Protein AF-A0A820BHJ9-F1 (afdb_monomer_lite)

Radius of gyration: 14.66 Å; chains: 1; bounding box: 34×25×36 Å

pLDDT: mean 85.87, std 14.52, range [31.86, 97.5]

Sequence (88 aa):
MDSIEKSNLNRQFLFRSWDIGKMKSQVAAKAVKTMNPNMNIHSFIEGVFTETEHIYNDTFFEQLSGVVNALDNVKARTFLTGTSVEVL

Secondary structure (DSSP, 8-state):
--B--GGGTTT-TT--GGGTTSBHHHHHHHHHHHH-TT-------S-SSGGGTTTS-HHHHHT-S-------SHHHHHHHHHHS----

Structure (mmCIF, N/CA/C/O backbone):
data_AF-A0A820BHJ9-F1
#
_entry.id   AF-A0A820BHJ9-F1
#
loop_
_atom_site.group_PDB
_atom_site.id
_atom_site.type_symbol
_atom_site.label_atom_id
_atom_site.label_alt_id
_atom_site.label_comp_id
_atom_site.label_asym_id
_atom_site.label_entity_id
_atom_site.label_seq_id
_atom_site.pdbx_PDB_ins_code
_atom_site.Cartn_x
_atom_site.Cartn_y
_atom_site.Cartn_z
_atom_site.occupancy
_atom_site.B_iso_or_equiv
_atom_site.auth_seq_id
_atom_site.auth_comp_id
_atom_site.auth_asym_id
_atom_site.auth_atom_id
_atom_site.pdbx_PDB_model_num
ATOM 1 N N . MET A 1 1 ? 2.097 7.349 1.491 1.00 75.50 1 MET A N 1
ATOM 2 C CA . MET A 1 1 ? 3.108 7.865 2.417 1.00 75.50 1 MET A CA 1
ATOM 3 C C . MET A 1 1 ? 4.453 7.268 2.067 1.00 75.50 1 MET A C 1
ATOM 5 O O . MET A 1 1 ? 5.398 8.031 1.980 1.00 75.50 1 MET A O 1
ATOM 9 N N . ASP A 1 2 ? 4.543 5.963 1.787 1.00 88.25 2 ASP A N 1
ATOM 10 C CA . ASP A 1 2 ? 5.810 5.333 1.402 1.00 88.25 2 ASP A CA 1
ATOM 11 C C . ASP A 1 2 ? 5.900 5.048 -0.113 1.00 88.25 2 ASP A C 1
ATOM 13 O O . ASP A 1 2 ? 4.991 4.462 -0.719 1.00 88.25 2 ASP A O 1
ATOM 17 N N . SER A 1 3 ? 7.003 5.483 -0.721 1.00 94.25 3 SER A N 1
ATOM 18 C CA . SER A 1 3 ? 7.280 5.353 -2.154 1.00 94.25 3 SER A CA 1
ATOM 19 C C . SER A 1 3 ? 8.395 4.339 -2.399 1.00 94.25 3 SER A C 1
ATOM 21 O O . SER A 1 3 ? 9.216 4.073 -1.528 1.00 94.25 3 SER A O 1
ATOM 23 N N . ILE A 1 4 ? 8.412 3.720 -3.573 1.00 96.12 4 ILE A N 1
ATOM 24 C CA . ILE A 1 4 ? 9.389 2.679 -3.894 1.00 96.12 4 ILE A CA 1
ATOM 25 C C . ILE A 1 4 ? 10.767 3.307 -4.094 1.00 96.12 4 ILE A C 1
ATOM 27 O O . ILE A 1 4 ? 10.955 4.164 -4.956 1.00 96.12 4 ILE A O 1
ATOM 31 N N . GLU A 1 5 ? 11.754 2.803 -3.367 1.00 96.25 5 GLU A N 1
ATOM 32 C CA . GLU A 1 5 ? 13.156 3.161 -3.530 1.00 96.25 5 GLU A CA 1
ATOM 33 C C . GLU A 1 5 ? 13.958 2.015 -4.150 1.00 96.25 5 GLU A C 1
ATOM 35 O O . GLU A 1 5 ? 13.626 0.834 -4.016 1.00 96.25 5 GLU A O 1
ATOM 40 N N . LYS A 1 6 ? 15.104 2.347 -4.755 1.00 95.81 6 LYS A N 1
ATOM 41 C CA . LYS A 1 6 ? 16.053 1.345 -5.269 1.00 95.81 6 LYS A CA 1
ATOM 42 C C . LYS A 1 6 ? 16.475 0.344 -4.187 1.00 95.81 6 LYS A C 1
ATOM 44 O O . LYS A 1 6 ? 16.614 -0.843 -4.470 1.00 95.81 6 LYS A O 1
ATOM 49 N N . SER A 1 7 ? 16.634 0.823 -2.952 1.00 95.06 7 SER A N 1
ATOM 50 C CA . SER A 1 7 ? 16.990 0.019 -1.782 1.00 95.06 7 SER A CA 1
ATOM 51 C C . SER A 1 7 ? 15.951 -1.059 -1.461 1.00 95.06 7 SER A C 1
ATOM 53 O O . SER A 1 7 ? 16.294 -2.031 -0.801 1.00 95.06 7 SER A O 1
ATOM 55 N N . ASN A 1 8 ? 14.695 -0.912 -1.899 1.00 94.62 8 ASN A N 1
ATOM 56 C CA . ASN A 1 8 ? 13.612 -1.850 -1.608 1.00 94.62 8 ASN A CA 1
ATOM 57 C C . ASN A 1 8 ? 13.591 -3.059 -2.551 1.00 94.62 8 ASN A C 1
ATOM 59 O O . ASN A 1 8 ? 13.123 -4.133 -2.165 1.00 94.62 8 ASN A O 1
ATOM 63 N N . LEU A 1 9 ? 14.115 -2.907 -3.770 1.00 94.69 9 LEU A N 1
ATOM 64 C CA . LEU A 1 9 ? 14.000 -3.906 -4.838 1.00 94.69 9 LEU A CA 1
ATOM 65 C C . LEU A 1 9 ? 14.711 -5.228 -4.518 1.00 94.69 9 LEU A C 1
ATOM 67 O O . LEU A 1 9 ? 14.390 -6.253 -5.110 1.00 94.69 9 LEU A O 1
ATOM 71 N N . ASN A 1 10 ? 15.646 -5.227 -3.565 1.00 95.31 10 ASN A N 1
ATOM 72 C CA . ASN A 1 10 ? 16.364 -6.430 -3.147 1.00 95.31 10 ASN A CA 1
ATOM 73 C C . ASN A 1 10 ? 15.503 -7.414 -2.333 1.00 95.31 10 ASN A C 1
ATOM 75 O O . ASN A 1 10 ? 15.868 -8.579 -2.223 1.00 95.31 10 ASN A O 1
ATOM 79 N N . ARG A 1 11 ? 14.402 -6.945 -1.727 1.00 94.19 11 ARG A N 1
ATOM 80 C CA . ARG A 1 11 ? 13.579 -7.732 -0.787 1.00 94.19 11 ARG A CA 1
ATOM 81 C C . ARG A 1 11 ? 12.071 -7.611 -1.012 1.00 94.19 11 ARG A C 1
ATOM 83 O O . ARG A 1 11 ? 11.315 -8.427 -0.502 1.00 94.19 11 ARG A O 1
ATOM 90 N N . GLN A 1 12 ? 11.621 -6.616 -1.778 1.00 95.12 12 GLN A N 1
ATOM 91 C CA . GLN A 1 12 ? 10.209 -6.381 -2.097 1.00 95.12 12 GLN A CA 1
ATOM 92 C C . GLN A 1 12 ? 9.953 -6.743 -3.566 1.00 95.12 12 GLN A C 1
ATOM 94 O O . GLN A 1 12 ? 9.941 -5.895 -4.456 1.00 95.12 12 GLN A O 1
ATOM 99 N N . PHE A 1 13 ? 9.774 -8.041 -3.819 1.00 95.81 13 PHE A N 1
ATOM 100 C CA . PHE A 1 13 ? 9.768 -8.651 -5.157 1.00 95.81 13 PHE A CA 1
ATOM 101 C C . PHE A 1 13 ? 8.590 -8.249 -6.059 1.00 95.81 13 PHE A C 1
ATOM 103 O O . PHE A 1 13 ? 8.616 -8.536 -7.256 1.00 95.81 13 PHE A O 1
ATOM 110 N N . LEU A 1 14 ? 7.556 -7.595 -5.523 1.00 96.00 14 LEU A N 1
ATOM 111 C CA . LEU A 1 14 ? 6.450 -7.056 -6.322 1.00 96.00 14 LEU A CA 1
ATOM 112 C C . LEU A 1 14 ? 6.856 -5.809 -7.122 1.00 96.00 14 LEU A C 1
ATOM 114 O O . LEU A 1 14 ? 6.163 -5.443 -8.066 1.00 96.00 14 LEU A O 1
ATOM 118 N N . PHE A 1 15 ? 7.978 -5.174 -6.775 1.00 97.38 15 PHE A N 1
ATOM 119 C CA . PHE A 1 15 ? 8.413 -3.914 -7.369 1.00 97.38 15 PHE A CA 1
ATOM 120 C C . PHE A 1 15 ? 9.493 -4.112 -8.429 1.00 97.38 15 PHE A C 1
ATOM 122 O O . PHE A 1 15 ? 10.217 -5.113 -8.454 1.00 97.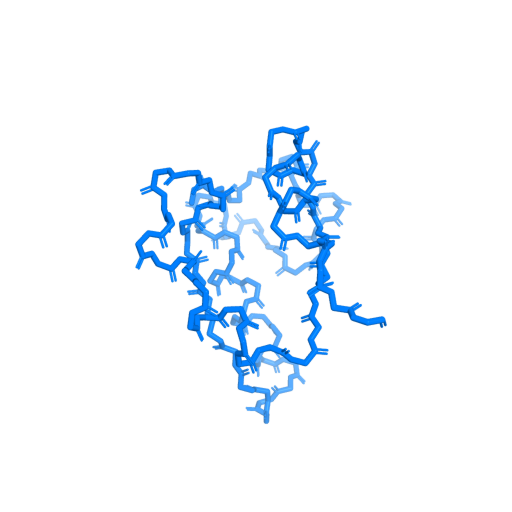38 15 PHE A O 1
ATOM 129 N N . ARG A 1 16 ? 9.586 -3.155 -9.351 1.00 97.44 16 ARG A N 1
ATOM 130 C CA . ARG A 1 16 ? 10.565 -3.142 -10.443 1.00 97.44 16 ARG A CA 1
ATOM 131 C C . ARG A 1 16 ? 11.292 -1.803 -10.477 1.00 97.44 16 ARG A C 1
ATOM 133 O O . ARG A 1 16 ? 10.852 -0.826 -9.879 1.00 97.44 16 ARG A O 1
ATOM 140 N N . SER A 1 17 ? 12.409 -1.743 -11.198 1.00 97.19 17 SER A N 1
ATOM 141 C CA . SER A 1 17 ? 13.211 -0.517 -11.322 1.00 97.1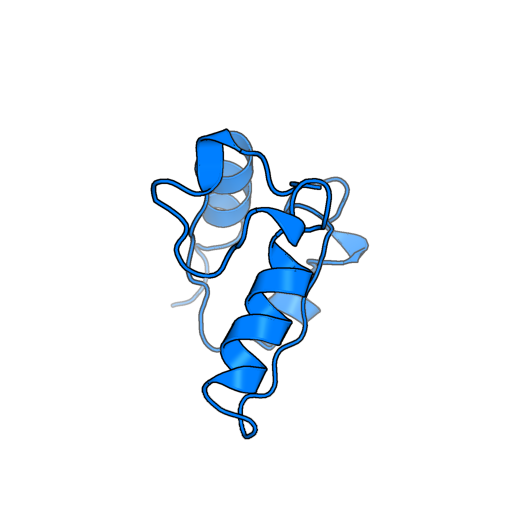9 17 SER A CA 1
ATOM 142 C C . SER A 1 17 ? 12.417 0.665 -11.889 1.00 97.19 17 SER A C 1
ATOM 144 O O . SER A 1 17 ? 12.626 1.795 -11.465 1.00 97.19 17 SER A O 1
ATOM 1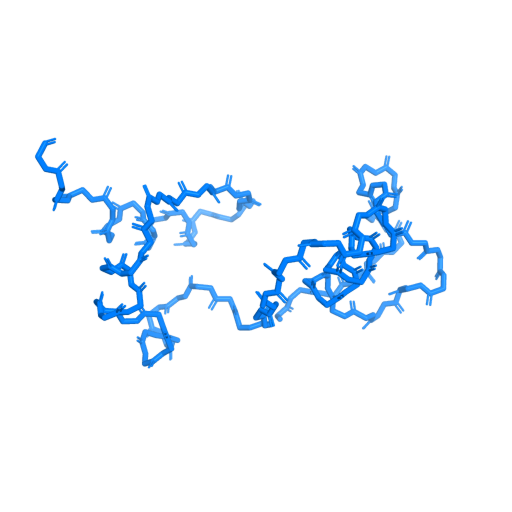46 N N . TRP A 1 18 ? 11.458 0.413 -12.782 1.00 97.06 18 TRP A N 1
ATOM 147 C CA . TRP A 1 18 ? 10.563 1.432 -13.347 1.00 97.06 18 TRP A CA 1
ATOM 148 C C . TRP A 1 18 ? 9.423 1.869 -12.413 1.00 97.06 18 TRP A C 1
ATOM 150 O O . TRP A 1 18 ? 8.616 2.727 -12.779 1.00 97.06 18 TRP A O 1
ATOM 160 N N . ASP A 1 19 ? 9.306 1.263 -11.232 1.00 97.50 19 ASP A N 1
ATOM 161 C CA . ASP A 1 19 ? 8.321 1.646 -10.221 1.00 97.50 19 ASP A CA 1
ATOM 162 C C . ASP A 1 19 ? 8.900 2.562 -9.142 1.00 97.50 19 ASP A C 1
ATOM 164 O O . ASP A 1 19 ? 8.149 3.038 -8.296 1.00 97.50 19 ASP A O 1
ATOM 168 N N . ILE A 1 20 ? 10.203 2.859 -9.188 1.00 97.19 20 ILE A N 1
ATOM 169 C CA . ILE A 1 20 ? 10.853 3.787 -8.257 1.00 97.19 20 ILE A CA 1
ATOM 170 C C . ILE A 1 20 ? 10.128 5.145 -8.269 1.00 97.19 20 ILE A C 1
ATOM 172 O O . ILE A 1 20 ? 9.811 5.687 -9.327 1.00 97.19 20 ILE A O 1
ATOM 176 N N . GLY A 1 21 ? 9.849 5.676 -7.077 1.00 96.19 21 GLY A N 1
ATOM 177 C CA . GLY A 1 21 ? 9.101 6.915 -6.851 1.00 96.19 21 GLY A CA 1
ATOM 178 C C . GLY A 1 21 ? 7.577 6.751 -6.819 1.00 96.19 21 GLY A C 1
ATOM 179 O O . GLY A 1 21 ? 6.880 7.657 -6.366 1.00 96.19 21 GLY A O 1
ATOM 180 N N . LYS A 1 22 ? 7.029 5.604 -7.242 1.00 96.81 22 LYS A N 1
ATOM 181 C CA . LYS A 1 22 ? 5.584 5.330 -7.143 1.00 96.81 22 LYS A CA 1
ATOM 182 C C . LYS A 1 22 ? 5.208 4.853 -5.744 1.00 96.81 22 LYS A C 1
ATOM 184 O O . LYS A 1 22 ? 6.038 4.320 -5.010 1.00 96.81 22 LYS A O 1
ATOM 189 N N . MET A 1 23 ? 3.934 5.000 -5.388 1.00 96.56 23 MET A N 1
ATOM 190 C CA . MET A 1 23 ? 3.415 4.545 -4.095 1.00 96.56 23 MET A CA 1
ATOM 191 C C . MET A 1 23 ? 3.407 3.014 -4.008 1.00 96.56 23 MET A C 1
ATOM 193 O O . MET A 1 23 ? 2.856 2.338 -4.883 1.00 96.56 23 MET A O 1
ATOM 197 N N . LYS A 1 24 ? 3.977 2.468 -2.925 1.00 95.19 24 LYS A N 1
ATOM 198 C CA . LYS A 1 24 ? 4.111 1.013 -2.722 1.00 95.19 24 LYS A CA 1
ATOM 199 C C . LYS A 1 24 ? 2.770 0.287 -2.780 1.00 95.19 24 LYS A C 1
ATOM 201 O O . LYS A 1 24 ? 2.664 -0.731 -3.459 1.00 95.19 24 LYS A O 1
ATOM 206 N N . SER A 1 25 ? 1.749 0.821 -2.111 1.00 95.12 25 SER A N 1
ATOM 207 C CA . SER A 1 25 ? 0.426 0.193 -2.017 1.00 95.12 25 SER A CA 1
ATOM 208 C C . SER A 1 25 ? -0.261 0.057 -3.376 1.00 95.12 25 SER A C 1
ATOM 210 O O . SER A 1 25 ? -0.763 -1.014 -3.709 1.00 95.12 25 SER A O 1
ATOM 212 N N . GLN A 1 26 ? -0.216 1.103 -4.203 1.00 96.19 26 GLN A N 1
ATOM 213 C CA . GLN A 1 26 ? -0.810 1.096 -5.542 1.00 96.19 26 GLN A CA 1
ATOM 214 C C . GLN A 1 26 ? -0.097 0.119 -6.485 1.00 96.19 26 GLN A C 1
ATOM 216 O O . GLN A 1 26 ? -0.744 -0.649 -7.201 1.00 96.19 26 GLN A O 1
ATOM 221 N N . VAL A 1 27 ? 1.241 0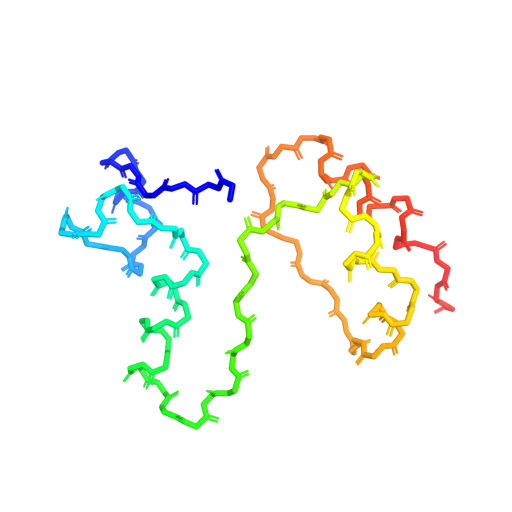.119 -6.482 1.00 97.44 27 VAL A N 1
ATOM 222 C CA . VAL A 1 27 ? 2.023 -0.792 -7.332 1.00 97.44 27 VAL A CA 1
ATOM 223 C C . VAL A 1 27 ? 1.839 -2.242 -6.886 1.00 97.44 27 VAL A C 1
ATOM 225 O O . VAL A 1 27 ? 1.633 -3.107 -7.736 1.00 97.44 27 VAL A O 1
ATOM 228 N N . ALA A 1 28 ? 1.838 -2.512 -5.577 1.00 96.50 28 ALA A N 1
ATOM 229 C CA . ALA A 1 28 ? 1.593 -3.849 -5.042 1.00 96.50 28 ALA A CA 1
ATOM 230 C C . ALA A 1 28 ? 0.198 -4.359 -5.430 1.00 96.50 28 ALA A C 1
ATOM 232 O O . ALA A 1 28 ? 0.082 -5.471 -5.943 1.00 96.50 28 ALA A O 1
ATOM 233 N N . ALA A 1 29 ? -0.843 -3.532 -5.280 1.00 96.69 29 ALA A N 1
ATOM 234 C CA . ALA A 1 29 ? -2.202 -3.889 -5.681 1.00 96.69 29 ALA A CA 1
ATOM 235 C C . ALA A 1 29 ? -2.287 -4.234 -7.176 1.00 96.69 29 ALA A C 1
ATOM 237 O O . ALA A 1 29 ? -2.864 -5.257 -7.547 1.00 96.69 29 ALA A O 1
ATOM 238 N N . LYS A 1 30 ? -1.652 -3.433 -8.043 1.00 96.69 30 LYS A N 1
ATOM 239 C CA . LYS A 1 30 ? -1.599 -3.708 -9.486 1.00 96.69 30 LYS A CA 1
ATOM 240 C C . LYS A 1 30 ? -0.844 -5.002 -9.804 1.00 96.69 30 LYS A C 1
ATOM 242 O O . LYS A 1 30 ? -1.297 -5.778 -10.648 1.00 96.69 30 LYS A O 1
ATOM 247 N N . ALA A 1 31 ? 0.289 -5.240 -9.144 1.00 97.31 31 ALA A N 1
ATOM 248 C CA . ALA A 1 31 ? 1.084 -6.449 -9.333 1.00 97.31 31 ALA A CA 1
ATOM 249 C C . ALA A 1 31 ? 0.285 -7.701 -8.941 1.00 97.31 31 ALA A C 1
ATOM 251 O O . ALA A 1 31 ? 0.180 -8.632 -9.736 1.00 97.31 31 ALA A O 1
ATOM 252 N N . VAL A 1 32 ? -0.359 -7.687 -7.772 1.00 97.12 32 VAL A N 1
ATOM 253 C CA . VAL A 1 32 ? -1.188 -8.803 -7.297 1.00 97.12 32 VAL A CA 1
ATOM 254 C C . VAL A 1 32 ? -2.402 -9.019 -8.201 1.00 97.12 32 VAL A C 1
ATOM 256 O O . VAL A 1 32 ? -2.689 -10.154 -8.565 1.00 97.12 32 VAL A O 1
ATOM 259 N N . LYS A 1 33 ? -3.068 -7.953 -8.659 1.00 97.19 33 LYS A N 1
ATOM 260 C CA . LYS A 1 33 ? -4.198 -8.072 -9.595 1.00 97.19 33 LYS A CA 1
ATOM 261 C C . LYS A 1 33 ? -3.786 -8.622 -10.965 1.00 97.19 33 LYS A C 1
ATOM 263 O O . LYS A 1 33 ? -4.578 -9.277 -11.629 1.00 97.19 33 LYS A O 1
ATOM 268 N N . THR A 1 34 ? -2.538 -8.399 -11.377 1.00 96.25 34 THR A N 1
ATOM 269 C CA . THR A 1 34 ? -1.970 -9.034 -12.579 1.00 96.25 34 THR A CA 1
ATOM 270 C C . THR A 1 34 ? -1.738 -10.532 -12.360 1.00 96.25 34 THR A C 1
ATOM 272 O O . THR A 1 34 ? -1.943 -11.318 -13.278 1.00 96.25 34 THR A O 1
ATOM 275 N N . MET A 1 35 ? -1.336 -10.938 -11.149 1.00 96.69 35 MET A N 1
ATOM 276 C CA . MET A 1 35 ? -1.154 -12.351 -10.783 1.00 96.69 35 MET A CA 1
ATOM 277 C C . MET A 1 35 ? -2.491 -13.088 -10.629 1.00 96.69 35 MET A C 1
ATOM 279 O O . MET A 1 35 ? -2.605 -14.240 -11.035 1.00 96.69 35 MET A O 1
ATOM 283 N N . ASN A 1 36 ? -3.499 -12.430 -10.054 1.00 97.38 36 ASN A N 1
ATOM 284 C CA . ASN A 1 36 ? -4.850 -12.955 -9.899 1.00 97.38 36 ASN A CA 1
ATOM 285 C C . ASN A 1 36 ? -5.893 -11.844 -10.149 1.00 97.38 36 ASN A C 1
ATOM 287 O O . ASN A 1 36 ? -6.194 -11.066 -9.237 1.00 97.38 36 ASN A O 1
ATOM 291 N N . PRO A 1 37 ? -6.488 -11.788 -11.356 1.00 96.31 37 PRO A N 1
ATOM 292 C CA . PRO A 1 37 ? -7.477 -10.770 -11.719 1.00 96.31 37 PRO A CA 1
ATOM 293 C C . PRO A 1 37 ? -8.744 -10.768 -10.860 1.00 96.31 37 PRO A C 1
ATOM 295 O O . PRO A 1 37 ? -9.403 -9.734 -10.762 1.00 96.31 37 PRO A O 1
ATOM 298 N N . ASN A 1 38 ? -9.065 -11.897 -10.219 1.00 97.44 38 ASN A N 1
ATOM 299 C CA . ASN A 1 38 ? -10.249 -12.042 -9.370 1.00 97.44 38 ASN A CA 1
ATOM 300 C C . ASN A 1 38 ? -10.071 -11.402 -7.984 1.00 97.44 38 ASN A C 1
ATOM 302 O O . ASN A 1 38 ? -11.023 -11.350 -7.208 1.00 97.44 38 ASN A O 1
ATOM 306 N N . MET A 1 39 ? -8.865 -10.932 -7.641 1.00 95.50 39 MET A N 1
ATOM 307 C CA . MET A 1 39 ? -8.646 -10.243 -6.374 1.00 95.50 39 MET A CA 1
ATOM 308 C C . MET A 1 39 ? -9.245 -8.834 -6.381 1.00 95.50 39 MET A C 1
ATOM 310 O O . MET A 1 39 ? -8.931 -7.994 -7.232 1.00 95.50 39 MET A O 1
ATOM 314 N N . ASN A 1 40 ? -10.049 -8.557 -5.356 1.00 94.94 40 ASN A N 1
ATOM 315 C CA . ASN A 1 40 ? -10.593 -7.236 -5.068 1.00 94.94 40 ASN A CA 1
ATOM 316 C C . ASN A 1 40 ? -9.698 -6.541 -4.043 1.00 94.94 40 ASN A C 1
ATOM 318 O O . ASN A 1 40 ? -9.675 -6.915 -2.875 1.00 94.94 40 ASN A O 1
ATOM 322 N N . ILE A 1 41 ? -8.920 -5.561 -4.504 1.00 95.00 41 ILE A N 1
ATOM 323 C CA . ILE A 1 41 ? -7.920 -4.867 -3.690 1.00 95.00 41 ILE A CA 1
ATOM 324 C C . ILE A 1 41 ? -8.216 -3.374 -3.730 1.00 95.00 41 ILE A C 1
ATOM 326 O O . ILE A 1 41 ? -8.215 -2.770 -4.805 1.00 95.00 41 ILE A O 1
ATOM 330 N N . HIS A 1 42 ? -8.407 -2.785 -2.553 1.00 93.81 42 HIS A N 1
ATOM 331 C CA . HIS A 1 42 ? -8.446 -1.342 -2.355 1.00 93.81 42 HIS A CA 1
ATOM 332 C C . HIS A 1 42 ? -7.131 -0.912 -1.704 1.00 93.81 42 HIS A C 1
ATOM 334 O O . HIS A 1 42 ? -6.795 -1.359 -0.611 1.00 93.81 42 HIS A O 1
ATOM 340 N N . SER A 1 43 ? -6.346 -0.095 -2.408 1.00 92.94 43 SER A N 1
ATOM 341 C CA . SER A 1 43 ? -5.061 0.399 -1.909 1.00 92.94 43 SER A CA 1
ATOM 342 C C . SER A 1 43 ? -5.210 1.802 -1.336 1.00 92.94 43 SER A C 1
ATOM 344 O O . SER A 1 43 ? -5.596 2.711 -2.070 1.00 92.94 43 SER A O 1
ATOM 346 N N . PHE A 1 44 ? -4.800 1.984 -0.086 1.00 91.62 44 PHE A N 1
ATOM 347 C CA . PHE A 1 44 ? -4.667 3.294 0.549 1.00 91.62 44 PHE A CA 1
ATOM 348 C C . PHE A 1 44 ? -3.217 3.762 0.480 1.00 91.62 44 PHE A C 1
ATOM 350 O O . PHE A 1 44 ? -2.288 2.945 0.486 1.00 91.62 44 PHE A O 1
ATOM 357 N N . ILE A 1 45 ? -2.997 5.068 0.358 1.00 89.38 45 ILE A N 1
ATOM 358 C CA . ILE A 1 45 ? -1.644 5.642 0.385 1.00 89.38 45 ILE A CA 1
ATOM 359 C C . ILE A 1 45 ? -1.354 6.272 1.745 1.00 89.38 45 ILE A C 1
ATOM 361 O O . ILE A 1 45 ? -0.196 6.452 2.102 1.00 89.38 45 ILE A O 1
ATOM 365 N N . GLU A 1 46 ? -2.373 6.591 2.516 1.00 88.69 46 GLU A N 1
ATOM 366 C CA . GLU A 1 46 ? -2.306 7.200 3.828 1.00 88.69 46 GLU A CA 1
ATOM 367 C C . GLU A 1 46 ? -1.729 6.185 4.815 1.00 88.69 46 GLU A C 1
ATOM 369 O O . GLU A 1 46 ? -2.134 5.023 4.835 1.00 88.69 46 GLU A O 1
ATOM 374 N N . GLY A 1 47 ? -0.729 6.588 5.598 1.00 84.00 47 GLY A N 1
ATOM 375 C CA . GLY A 1 47 ? -0.240 5.716 6.663 1.00 84.00 47 GLY A CA 1
ATOM 376 C C . GLY A 1 47 ? -1.235 5.691 7.816 1.00 84.00 47 GLY A C 1
ATOM 377 O O . GLY A 1 47 ? -2.029 6.611 7.946 1.00 84.00 47 GLY A O 1
ATOM 378 N N . VAL A 1 48 ? -1.194 4.643 8.632 1.00 83.25 48 VAL A N 1
ATOM 379 C CA . VAL A 1 48 ? -2.131 4.471 9.746 1.00 83.25 48 VAL A CA 1
ATOM 380 C C . VAL A 1 48 ? -1.586 5.181 10.989 1.00 83.25 48 VAL A C 1
ATOM 382 O O . VAL A 1 48 ? -0.673 4.680 11.650 1.00 83.25 48 VAL A O 1
ATOM 385 N N . PHE A 1 49 ? -2.134 6.362 11.268 1.00 81.38 49 PHE A N 1
ATOM 386 C CA . PHE A 1 49 ? -1.813 7.216 12.416 1.00 81.38 49 PHE A CA 1
ATOM 387 C C . PHE A 1 49 ? -3.067 7.922 12.946 1.00 81.38 49 PHE A C 1
ATOM 389 O O . PHE A 1 49 ? -4.097 7.959 12.268 1.00 81.38 49 PHE A O 1
ATOM 396 N N . THR A 1 50 ? -2.948 8.565 14.108 1.00 79.44 50 THR A N 1
ATOM 397 C CA . THR A 1 50 ? -4.020 9.362 14.724 1.00 79.44 50 THR A CA 1
ATOM 398 C C . THR A 1 50 ? -4.549 10.453 13.785 1.00 79.44 50 THR A C 1
ATOM 400 O O . THR A 1 50 ? -5.748 10.683 13.695 1.00 79.44 50 THR A O 1
ATOM 403 N N . GLU A 1 51 ? -3.690 11.085 12.985 1.00 84.56 51 GLU A N 1
ATOM 404 C CA . GLU A 1 51 ? -4.098 12.128 12.034 1.00 84.56 51 GLU A CA 1
ATOM 405 C C . GLU A 1 51 ? -4.983 11.589 10.893 1.00 84.56 51 GLU A C 1
ATOM 407 O O . GLU A 1 51 ? -5.739 12.334 10.268 1.00 84.56 51 GLU A O 1
ATOM 412 N N . THR A 1 52 ? -4.909 10.285 10.624 1.00 84.44 52 THR A N 1
ATOM 413 C CA . THR A 1 52 ? -5.665 9.585 9.572 1.00 84.44 52 THR A CA 1
ATOM 414 C C . THR A 1 52 ? -6.837 8.769 10.113 1.00 84.44 52 THR A C 1
ATOM 416 O O . THR A 1 52 ? -7.453 8.012 9.371 1.00 84.44 52 THR A O 1
ATOM 419 N N . GLU A 1 53 ? -7.179 8.927 11.389 1.00 84.19 53 GLU A N 1
ATOM 420 C CA . GLU A 1 53 ? -8.272 8.200 12.047 1.00 84.19 53 GLU A CA 1
ATOM 421 C C . GLU A 1 53 ? -9.639 8.499 11.415 1.00 84.19 53 GLU A C 1
ATOM 423 O O . GLU A 1 53 ? -10.512 7.646 11.371 1.00 84.19 53 GLU A O 1
ATOM 428 N N . HIS A 1 54 ? -9.800 9.665 10.786 1.00 86.12 54 HIS A N 1
ATOM 429 C CA . HIS A 1 54 ? -10.982 9.963 9.974 1.00 86.12 54 HIS A CA 1
ATOM 430 C C . HIS A 1 54 ? -11.169 9.000 8.780 1.00 86.12 54 HIS A C 1
ATOM 432 O O . HIS A 1 54 ? -12.291 8.847 8.298 1.00 86.12 54 HIS A O 1
ATOM 438 N N . ILE A 1 55 ? -10.092 8.355 8.312 1.00 86.44 55 ILE A N 1
ATOM 439 C CA . ILE A 1 55 ? -10.094 7.307 7.276 1.00 86.44 55 ILE A CA 1
ATOM 440 C C . ILE A 1 55 ? -10.185 5.925 7.930 1.00 86.44 55 ILE A C 1
ATOM 442 O O . ILE A 1 55 ? -10.979 5.089 7.506 1.00 86.44 55 ILE A O 1
ATOM 446 N N . TYR A 1 56 ? -9.371 5.698 8.962 1.00 86.44 56 TYR A N 1
ATOM 447 C CA . TYR A 1 56 ? -9.263 4.437 9.694 1.00 86.44 56 TYR A CA 1
ATOM 448 C C . TYR A 1 56 ? -10.009 4.525 11.033 1.00 86.44 56 TYR A C 1
ATOM 450 O O . TYR A 1 56 ? -9.394 4.441 12.092 1.00 86.44 56 TYR A O 1
ATOM 458 N N . ASN A 1 57 ? -11.319 4.757 10.969 1.00 85.88 57 ASN A N 1
ATOM 459 C CA . ASN A 1 57 ? -12.195 4.856 12.142 1.00 85.88 57 ASN A CA 1
ATOM 460 C C . ASN A 1 57 ? -12.787 3.489 12.524 1.00 85.88 57 ASN A C 1
ATOM 462 O O . ASN A 1 57 ? -12.603 2.499 11.813 1.00 85.88 57 ASN A O 1
ATOM 466 N N . ASP A 1 58 ? -13.553 3.450 13.613 1.00 85.81 58 ASP A N 1
ATOM 467 C CA . ASP A 1 58 ? -14.209 2.233 14.107 1.00 85.81 58 ASP A CA 1
ATOM 468 C C . ASP A 1 58 ? -15.037 1.533 13.023 1.00 85.81 58 ASP A C 1
ATOM 470 O O . ASP A 1 58 ? -14.896 0.332 12.817 1.00 85.81 58 ASP A O 1
ATOM 474 N N . THR A 1 59 ? -15.811 2.283 12.231 1.00 88.94 59 THR A N 1
ATOM 475 C CA . THR A 1 59 ? -16.617 1.714 11.138 1.00 88.94 59 THR A CA 1
ATOM 476 C C . THR A 1 59 ? -15.764 1.016 10.076 1.00 88.94 59 THR A C 1
ATOM 478 O O . THR A 1 59 ? -16.202 0.024 9.494 1.00 88.94 59 THR A O 1
ATOM 481 N N . PH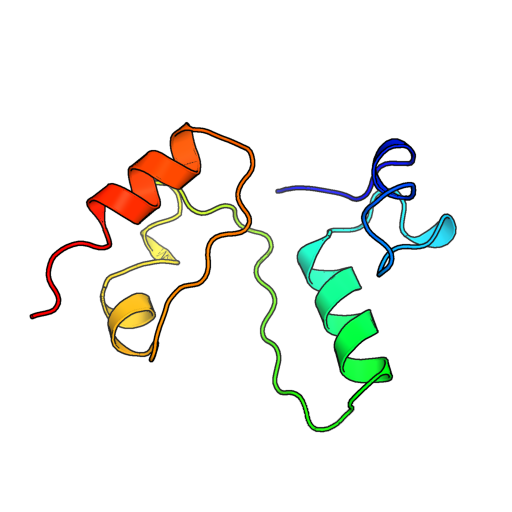E A 1 60 ? -14.550 1.506 9.803 1.00 89.19 60 PHE A N 1
ATOM 482 C CA . PHE A 1 60 ? -13.612 0.824 8.911 1.00 89.19 60 PHE A CA 1
ATOM 483 C C . PHE A 1 60 ? -13.143 -0.502 9.516 1.00 89.19 60 PHE A C 1
ATOM 485 O O . PHE A 1 60 ? -13.152 -1.521 8.825 1.00 89.19 60 PHE A O 1
ATOM 492 N N . PHE A 1 61 ? -12.755 -0.505 10.794 1.00 86.06 61 PHE A N 1
ATOM 493 C CA . PHE A 1 61 ? -12.234 -1.698 11.465 1.00 86.06 61 PHE A CA 1
ATOM 494 C C . PHE A 1 61 ? -13.306 -2.762 11.730 1.00 86.06 61 PHE A C 1
ATOM 496 O O . PHE A 1 61 ? -13.025 -3.945 11.551 1.00 86.06 61 PHE A O 1
ATOM 503 N N . GLU A 1 62 ? -14.538 -2.367 12.060 1.00 89.19 62 GLU A N 1
ATOM 504 C CA . GLU A 1 62 ? -15.682 -3.270 12.270 1.00 89.19 62 GLU A CA 1
ATOM 505 C C . GLU A 1 62 ? -16.022 -4.113 11.030 1.00 89.19 62 GLU A C 1
ATOM 507 O O . GLU A 1 62 ? -16.561 -5.214 11.143 1.00 89.19 62 GLU A O 1
ATOM 512 N N . GLN A 1 63 ? -15.700 -3.622 9.831 1.00 90.31 63 GLN A N 1
ATOM 513 C CA . GLN A 1 63 ? -15.936 -4.340 8.575 1.00 90.31 63 GLN A CA 1
ATOM 514 C C . GLN A 1 63 ? -14.861 -5.393 8.269 1.00 90.31 63 GLN A C 1
ATOM 516 O O . GLN A 1 63 ? -15.034 -6.206 7.355 1.00 90.31 63 GLN A O 1
ATOM 521 N N . LEU A 1 64 ? -13.736 -5.382 8.988 1.00 89.62 64 LEU A N 1
ATOM 522 C CA . LEU A 1 64 ? -12.616 -6.275 8.724 1.00 89.62 64 LEU A CA 1
ATOM 523 C C . LEU A 1 64 ? -12.797 -7.603 9.457 1.00 89.62 64 LEU A C 1
ATOM 525 O O . LEU A 1 64 ? -13.034 -7.654 10.656 1.00 89.62 64 LEU A O 1
ATOM 529 N N . SER A 1 65 ? -12.573 -8.709 8.749 1.00 91.81 65 SER A N 1
ATOM 530 C CA . SER A 1 65 ? -12.489 -10.032 9.387 1.00 91.81 65 SER A CA 1
ATOM 531 C C . SER A 1 65 ? -11.173 -10.250 10.144 1.00 91.81 65 SER A C 1
ATOM 533 O O . SER A 1 65 ? -11.040 -11.213 10.892 1.00 91.81 65 SER A O 1
ATOM 535 N N . GLY A 1 66 ? -10.174 -9.397 9.912 1.00 86.81 66 GLY A N 1
ATOM 536 C CA . GLY A 1 66 ? -8.877 -9.464 10.569 1.00 86.81 66 GLY A CA 1
ATOM 537 C C . GLY A 1 66 ? -7.903 -8.424 10.027 1.00 86.81 66 GLY A C 1
ATOM 538 O O . GLY A 1 66 ? -8.074 -7.901 8.924 1.00 86.81 66 GLY A O 1
ATOM 539 N N . VAL A 1 67 ? -6.859 -8.146 10.806 1.00 87.50 67 VAL A N 1
ATOM 540 C CA . VAL A 1 67 ? -5.807 -7.178 10.474 1.00 87.50 67 VAL A CA 1
ATOM 541 C C . VAL A 1 67 ? -4.458 -7.891 10.454 1.00 87.50 67 VAL A C 1
ATOM 543 O O . VAL A 1 67 ? -4.114 -8.619 11.383 1.00 87.50 67 VAL A O 1
ATOM 546 N N . VAL A 1 68 ? -3.677 -7.678 9.392 1.00 87.00 68 VAL A N 1
ATOM 547 C CA . VAL A 1 68 ? -2.317 -8.221 9.259 1.00 87.00 68 VAL A CA 1
ATOM 548 C C . VAL A 1 68 ? -1.324 -7.073 9.163 1.00 87.00 68 VAL A C 1
ATOM 550 O O . VAL A 1 68 ? -1.371 -6.268 8.234 1.00 87.00 68 VAL A O 1
ATOM 553 N N . ASN A 1 69 ? -0.386 -7.025 10.107 1.00 83.19 69 ASN A N 1
ATOM 554 C CA . ASN A 1 69 ? 0.619 -5.970 10.171 1.00 83.19 69 ASN A CA 1
ATOM 555 C C . ASN A 1 69 ? 1.874 -6.334 9.371 1.00 83.19 69 ASN A C 1
ATOM 557 O O . ASN A 1 69 ? 2.486 -7.376 9.589 1.00 83.19 69 ASN A O 1
ATOM 561 N N . ALA A 1 70 ? 2.302 -5.419 8.501 1.00 85.12 70 ALA A N 1
ATOM 562 C CA . ALA A 1 70 ? 3.573 -5.474 7.770 1.00 85.12 70 ALA A CA 1
ATOM 563 C C . ALA A 1 70 ? 4.395 -4.187 7.985 1.00 85.12 70 ALA A C 1
ATOM 565 O O . ALA A 1 70 ? 5.045 -3.679 7.072 1.00 85.12 70 ALA A O 1
ATOM 566 N N . LEU A 1 71 ? 4.306 -3.625 9.194 1.00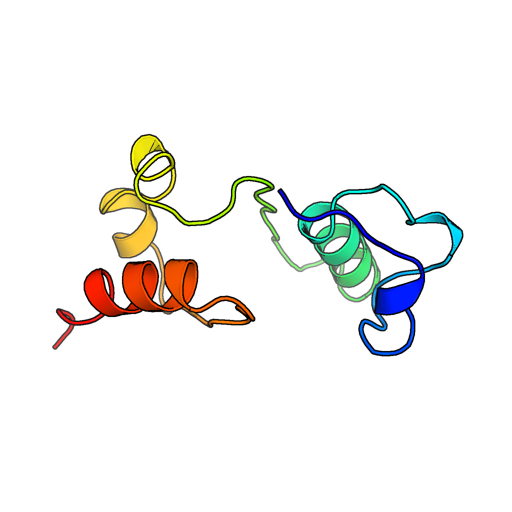 80.00 71 LEU A N 1
ATOM 567 C CA . LEU A 1 71 ? 4.887 -2.336 9.565 1.00 80.00 71 LEU A CA 1
ATOM 568 C C . LEU A 1 71 ? 6.309 -2.496 10.109 1.00 80.00 71 LEU A C 1
ATOM 570 O O . LEU A 1 71 ? 6.575 -3.352 10.954 1.00 80.00 71 LEU A O 1
ATOM 574 N N . ASP A 1 72 ? 7.205 -1.615 9.680 1.00 75.19 72 ASP A N 1
ATOM 575 C CA . ASP A 1 72 ? 8.599 -1.555 10.126 1.00 75.19 72 ASP A CA 1
ATOM 576 C C . ASP A 1 72 ? 8.840 -0.511 11.232 1.00 75.19 72 ASP A C 1
ATOM 578 O O . ASP A 1 72 ? 9.840 -0.581 11.950 1.00 75.19 72 ASP A O 1
ATOM 582 N N . ASN A 1 73 ? 7.904 0.418 11.440 1.00 68.88 73 ASN A N 1
ATOM 583 C CA . ASN A 1 73 ? 8.033 1.496 12.415 1.00 68.88 73 ASN A CA 1
ATOM 584 C C . ASN A 1 73 ? 7.235 1.229 13.707 1.00 68.88 73 ASN A C 1
ATOM 586 O O . ASN A 1 73 ? 6.162 0.626 13.710 1.00 68.88 73 ASN A O 1
ATOM 590 N N . VAL A 1 74 ? 7.796 1.652 14.847 1.00 70.94 74 VAL A N 1
ATOM 591 C CA . VAL A 1 74 ? 7.193 1.441 16.179 1.00 70.94 74 VAL A CA 1
ATOM 592 C C . VAL A 1 74 ? 5.905 2.247 16.344 1.00 70.94 74 VAL A C 1
ATOM 594 O O . VAL A 1 74 ? 4.953 1.727 16.904 1.00 70.94 74 VAL A O 1
ATOM 597 N N . LYS A 1 75 ? 5.836 3.470 15.803 1.00 69.69 75 LYS A N 1
ATOM 598 C CA . LYS A 1 75 ? 4.672 4.358 15.959 1.00 69.69 75 LYS A CA 1
ATOM 599 C C . LYS A 1 75 ? 3.384 3.752 15.391 1.00 69.69 75 LYS A C 1
ATOM 601 O O . LYS A 1 75 ? 2.388 3.678 16.100 1.00 69.69 75 LYS A O 1
ATOM 606 N N . ALA A 1 76 ? 3.423 3.260 14.153 1.00 71.44 76 ALA A N 1
ATOM 607 C CA . ALA A 1 76 ? 2.275 2.619 13.517 1.00 71.44 76 ALA A CA 1
ATOM 608 C C . ALA A 1 76 ? 1.923 1.284 14.194 1.00 71.44 76 ALA A C 1
ATOM 610 O O . ALA A 1 76 ? 0.749 0.940 14.302 1.00 71.44 76 ALA A O 1
ATOM 611 N N . ARG A 1 77 ? 2.924 0.553 14.714 1.00 72.38 77 ARG A N 1
ATOM 612 C CA . ARG A 1 77 ? 2.670 -0.636 15.542 1.00 72.38 77 ARG A CA 1
ATOM 613 C C . ARG A 1 77 ? 1.931 -0.278 16.826 1.00 72.38 77 ARG A C 1
ATOM 615 O O . ARG A 1 77 ? 0.932 -0.914 17.113 1.00 72.38 77 ARG A O 1
ATOM 622 N N . THR A 1 78 ? 2.366 0.744 17.561 1.00 72.81 78 THR A N 1
ATOM 623 C CA . THR A 1 78 ? 1.694 1.183 18.793 1.00 72.81 78 THR A CA 1
ATOM 624 C C . THR A 1 78 ? 0.258 1.630 18.528 1.00 72.81 78 THR A C 1
ATOM 626 O O . THR A 1 78 ? -0.625 1.268 19.297 1.00 72.81 78 THR A O 1
ATOM 629 N N . PHE A 1 79 ? 0.009 2.356 17.433 1.00 72.69 79 PHE A N 1
ATOM 630 C CA . PHE A 1 79 ? -1.343 2.770 17.051 1.00 72.69 79 PHE A CA 1
ATOM 631 C C . PHE A 1 79 ? -2.255 1.562 16.788 1.00 72.69 79 PHE A C 1
ATOM 633 O O . PHE A 1 79 ? -3.325 1.448 17.385 1.00 72.69 79 PHE A O 1
ATOM 640 N N . LEU A 1 80 ? -1.805 0.608 15.965 1.00 70.69 80 LEU A N 1
ATOM 641 C CA . LEU A 1 80 ? -2.597 -0.586 15.671 1.00 70.69 80 LEU A CA 1
ATOM 642 C C . LEU A 1 80 ? -2.749 -1.505 16.883 1.00 70.69 80 LEU A C 1
ATOM 644 O O . LEU A 1 80 ? -3.826 -2.056 17.060 1.00 70.69 80 LEU A O 1
ATOM 648 N N . THR A 1 81 ? -1.738 -1.638 17.745 1.00 67.19 81 THR A N 1
ATOM 649 C CA . THR A 1 81 ? -1.855 -2.406 18.995 1.00 67.19 81 THR A CA 1
ATOM 650 C C . THR A 1 81 ? -2.834 -1.757 19.974 1.00 67.19 81 THR A C 1
ATOM 652 O O . THR A 1 81 ? -3.581 -2.474 20.626 1.00 67.19 81 THR A O 1
ATOM 655 N N . GLY A 1 82 ? -2.862 -0.424 20.068 1.00 62.56 82 GLY A N 1
ATOM 656 C CA . GLY A 1 82 ? -3.833 0.290 20.905 1.00 62.56 82 GLY A CA 1
ATOM 657 C C . GLY A 1 82 ? -5.269 0.183 20.387 1.00 62.56 82 GLY A C 1
ATOM 658 O O . GLY A 1 82 ? -6.196 0.148 21.184 1.00 62.56 82 GLY A O 1
ATOM 659 N N . THR A 1 83 ? -5.435 0.077 19.066 1.00 58.25 83 THR A N 1
ATOM 660 C CA . THR A 1 83 ? -6.745 -0.082 18.404 1.00 58.25 83 THR A CA 1
ATOM 661 C C . THR A 1 83 ? -7.193 -1.551 18.359 1.00 58.25 83 THR A C 1
ATOM 663 O O . THR A 1 83 ? -8.378 -1.849 18.301 1.00 58.25 83 THR A O 1
ATOM 666 N N . SER A 1 84 ? -6.246 -2.495 18.405 1.00 53.91 84 SER A N 1
ATOM 667 C CA . SER A 1 84 ? -6.489 -3.933 18.239 1.00 53.91 84 SER A CA 1
ATOM 668 C C . SER A 1 84 ? -6.275 -4.710 19.539 1.00 53.91 84 SER A C 1
ATOM 670 O O . SER A 1 84 ? -5.480 -5.644 19.541 1.00 53.91 84 SER A O 1
ATOM 672 N N . VAL A 1 85 ? -6.964 -4.358 20.632 1.00 46.25 85 VAL A N 1
ATOM 673 C CA . VAL A 1 85 ? -7.307 -5.318 21.705 1.00 46.25 85 VAL A CA 1
ATOM 674 C C . VAL A 1 85 ? -8.613 -4.899 22.400 1.00 46.25 85 VAL A C 1
ATOM 676 O O . VAL A 1 85 ? -8.606 -4.480 23.551 1.00 46.25 85 VAL A O 1
ATOM 679 N N . GLU A 1 86 ? -9.745 -5.047 21.715 1.00 39.53 86 GLU A N 1
ATOM 680 C CA . GLU A 1 86 ? -11.005 -5.422 22.374 1.00 39.53 86 GLU A CA 1
ATOM 681 C C . GLU A 1 86 ? -11.900 -6.170 21.376 1.00 39.53 86 GLU A C 1
ATOM 683 O O . GLU A 1 86 ? -12.903 -5.671 20.882 1.00 39.53 86 GLU A O 1
ATOM 688 N N . VAL A 1 87 ? -11.493 -7.390 21.017 1.00 31.86 87 VAL A N 1
ATOM 689 C CA . VAL A 1 87 ? -12.377 -8.358 20.359 1.00 31.86 87 VAL A CA 1
ATOM 690 C C . VAL A 1 87 ? -12.133 -9.705 21.040 1.00 31.86 87 VAL A C 1
ATOM 692 O O . VAL A 1 87 ? -11.030 -10.236 20.945 1.00 31.86 87 VAL A O 1
ATOM 695 N N . LEU A 1 88 ? -13.159 -10.121 21.793 1.00 34.03 88 LEU A N 1
ATOM 696 C CA . LEU A 1 88 ? -13.360 -11.312 22.645 1.00 34.03 88 LEU A CA 1
ATOM 697 C C . LEU A 1 88 ? -12.295 -12.423 22.629 1.00 34.03 88 LEU A C 1
ATOM 699 O O . LEU A 1 88 ? -12.053 -13.014 21.553 1.00 34.03 88 LEU A O 1
#

Foldseek 3Di:
DDADDPVCVVPVVLDDPVRGRPQPQVSNVVSVCVVPVPDDDDGDRDQDAPVCCVVVDPVNVVPDPDDDDPDPDPRSVVNVVVVPPDDD